Protein AF-A0A968PAV9-F1 (afdb_monomer_lite)

Foldseek 3Di:
DDDDFDADDWDWDDDPFKIKIFRWHDDPPDIDRRDIDMDTPVCVVVVVVVVVVVVVVVVVVPDDDPDPPDDDDPPPDPDDPDDDDDDDDDPDDDDDDDDDDDDDDD

Radius of gyration: 39.58 Å; chains: 1; bounding box: 102×86×39 Å

pLDDT: mean 76.08, std 20.67, range [41.75, 98.0]

Structure (mmCIF, N/CA/C/O backbone):
data_AF-A0A968PAV9-F1
#
_entry.id   AF-A0A968PAV9-F1
#
loop_
_atom_site.group_PDB
_atom_site.id
_atom_site.type_symbol
_atom_site.label_atom_id
_atom_site.label_alt_id
_atom_site.label_comp_id
_atom_site.label_asym_id
_atom_site.label_entity_id
_atom_site.label_seq_id
_atom_site.pdbx_PDB_ins_code
_atom_site.Cartn_x
_atom_site.Cartn_y
_atom_site.Cartn_z
_atom_site.occupancy
_atom_site.B_iso_or_equiv
_atom_site.auth_seq_id
_atom_site.auth_comp_id
_atom_site.auth_asym_id
_atom_site.auth_atom_id
_atom_site.pdbx_PDB_model_num
ATOM 1 N N . MET A 1 1 ? 20.438 -11.032 2.680 1.00 44.00 1 MET A N 1
ATOM 2 C CA . MET A 1 1 ? 19.817 -10.604 1.404 1.00 44.00 1 MET A CA 1
ATOM 3 C C . MET A 1 1 ? 18.553 -9.837 1.760 1.00 44.00 1 MET A C 1
ATOM 5 O O . MET A 1 1 ? 17.820 -10.332 2.607 1.00 44.00 1 MET A O 1
ATOM 9 N N . GLN A 1 2 ? 18.302 -8.654 1.194 1.00 55.56 2 GLN A N 1
ATOM 10 C CA . GLN A 1 2 ? 16.998 -7.996 1.353 1.00 55.56 2 GLN A CA 1
ATOM 11 C C . GLN A 1 2 ? 16.015 -8.638 0.371 1.00 55.56 2 GLN A C 1
ATOM 13 O O . GLN A 1 2 ? 16.180 -8.517 -0.838 1.00 55.56 2 GLN A O 1
ATOM 18 N N . SER A 1 3 ? 15.035 -9.371 0.900 1.00 75.88 3 SER A N 1
ATOM 19 C CA . SER A 1 3 ? 13.962 -9.963 0.101 1.00 75.88 3 SER A CA 1
ATOM 20 C C . SER A 1 3 ? 12.890 -8.909 -0.156 1.00 75.88 3 SER A C 1
ATOM 22 O O . SER A 1 3 ? 12.338 -8.361 0.796 1.00 75.88 3 SER A O 1
ATOM 24 N N . GLY A 1 4 ? 12.593 -8.635 -1.425 1.00 80.12 4 GLY A N 1
ATOM 25 C CA . GLY A 1 4 ? 11.537 -7.718 -1.848 1.00 80.12 4 GLY A CA 1
ATOM 26 C C . GLY A 1 4 ? 10.637 -8.374 -2.889 1.00 80.12 4 GLY A C 1
ATOM 27 O O . GLY A 1 4 ? 11.116 -9.127 -3.736 1.00 80.12 4 GLY A O 1
ATOM 28 N N . ALA A 1 5 ? 9.338 -8.093 -2.824 1.00 85.69 5 ALA A N 1
ATOM 29 C CA . ALA A 1 5 ? 8.367 -8.541 -3.815 1.00 85.69 5 ALA A CA 1
ATOM 30 C C . ALA A 1 5 ? 8.230 -7.481 -4.920 1.00 85.69 5 ALA A C 1
ATOM 32 O O . ALA A 1 5 ? 7.954 -6.316 -4.633 1.00 85.69 5 ALA A O 1
ATOM 33 N N . PHE A 1 6 ? 8.421 -7.869 -6.183 1.00 90.31 6 PHE A N 1
ATOM 34 C CA . PHE A 1 6 ? 8.130 -6.992 -7.320 1.00 90.31 6 PHE A CA 1
ATOM 35 C C . PHE A 1 6 ? 6.620 -6.928 -7.569 1.00 90.31 6 PHE A C 1
ATOM 37 O O . PHE A 1 6 ? 5.950 -7.957 -7.495 1.00 90.31 6 PHE A O 1
ATOM 44 N N . ALA A 1 7 ? 6.110 -5.747 -7.916 1.00 93.50 7 ALA A N 1
ATOM 45 C CA . ALA A 1 7 ? 4.755 -5.519 -8.409 1.00 93.50 7 ALA A CA 1
ATOM 46 C C . ALA A 1 7 ? 4.758 -4.334 -9.385 1.00 93.50 7 ALA A C 1
ATOM 48 O O . ALA A 1 7 ? 5.565 -3.415 -9.237 1.00 93.50 7 ALA A O 1
ATOM 49 N N . ASN A 1 8 ? 3.859 -4.348 -10.373 1.00 93.69 8 ASN A N 1
ATOM 50 C CA . ASN A 1 8 ? 3.700 -3.268 -11.357 1.00 93.69 8 ASN A CA 1
ATOM 51 C C . ASN A 1 8 ? 2.347 -2.540 -11.261 1.00 93.69 8 ASN A C 1
ATOM 53 O O . ASN A 1 8 ? 2.157 -1.528 -11.931 1.00 93.69 8 ASN A O 1
ATOM 57 N N . ALA A 1 9 ? 1.434 -3.014 -10.411 1.00 94.31 9 ALA A N 1
ATOM 58 C CA . ALA A 1 9 ? 0.184 -2.344 -10.079 1.00 94.31 9 ALA A CA 1
ATOM 59 C C . ALA A 1 9 ? -0.113 -2.439 -8.573 1.00 94.31 9 ALA A C 1
ATOM 61 O O . ALA A 1 9 ? 0.343 -3.355 -7.887 1.00 94.31 9 ALA A O 1
ATOM 62 N N . LEU A 1 10 ? -0.912 -1.500 -8.069 1.00 94.69 10 LEU A N 1
ATOM 63 C CA . LEU A 1 10 ? -1.466 -1.506 -6.717 1.00 94.69 10 LEU A CA 1
ATOM 64 C C . LEU A 1 10 ? -2.975 -1.280 -6.820 1.00 94.69 10 LEU A C 1
ATOM 66 O O . LEU A 1 10 ? -3.412 -0.284 -7.395 1.00 94.69 10 LEU A O 1
ATOM 70 N N . ILE A 1 11 ? -3.760 -2.192 -6.255 1.00 96.25 11 ILE A N 1
ATOM 71 C CA . ILE A 1 11 ? -5.204 -2.034 -6.074 1.00 96.25 11 ILE A CA 1
ATOM 72 C C . ILE A 1 11 ? -5.445 -1.678 -4.606 1.00 96.25 11 ILE A C 1
ATOM 74 O O . ILE A 1 11 ? -4.884 -2.306 -3.709 1.00 96.25 11 ILE A O 1
ATOM 78 N N . ILE A 1 12 ? -6.273 -0.665 -4.357 1.00 95.62 12 ILE A N 1
ATOM 79 C CA . ILE A 1 12 ? -6.656 -0.243 -3.007 1.00 95.62 12 ILE A CA 1
ATOM 80 C C . ILE A 1 12 ? -8.155 -0.474 -2.847 1.00 95.62 12 ILE A C 1
ATOM 82 O O . ILE A 1 12 ? -8.952 0.023 -3.640 1.00 95.62 12 ILE A O 1
ATOM 86 N N . 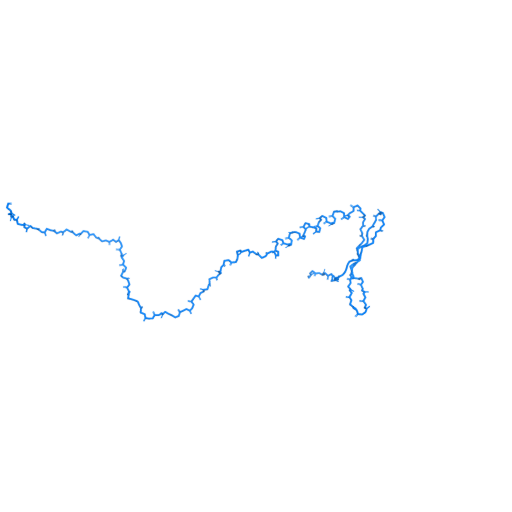SER A 1 13 ? -8.536 -1.212 -1.810 1.00 95.69 13 SER A N 1
ATOM 87 C CA . SER A 1 13 ? -9.926 -1.342 -1.361 1.00 95.69 13 SER A CA 1
ATOM 88 C C . SER A 1 13 ? -10.013 -1.011 0.127 1.00 95.69 13 SER A C 1
ATOM 90 O O . SER A 1 13 ? -9.018 -1.124 0.845 1.00 95.69 13 SER A O 1
ATOM 92 N N . HIS A 1 14 ? -11.169 -0.543 0.599 1.00 96.06 14 HIS A N 1
ATOM 93 C CA . HIS A 1 14 ? -11.318 -0.105 1.985 1.00 96.06 14 HIS A CA 1
ATOM 94 C C . HIS A 1 14 ? -12.743 -0.293 2.517 1.00 96.06 14 HIS A C 1
ATOM 96 O O . HIS A 1 14 ? -13.714 -0.339 1.762 1.00 96.06 14 HIS A O 1
ATOM 102 N N . SER A 1 15 ? -12.846 -0.379 3.839 1.00 92.94 15 SER A N 1
ATOM 103 C CA . SER A 1 15 ? -14.069 -0.224 4.626 1.00 92.94 15 SER A CA 1
ATOM 104 C C . SER A 1 15 ? -14.040 1.154 5.328 1.00 92.94 15 SER A C 1
ATOM 106 O O . SER A 1 15 ? -13.159 1.973 5.041 1.00 92.94 15 SER A O 1
ATOM 108 N N . PRO A 1 16 ? -14.971 1.466 6.248 1.00 92.50 16 PRO A N 1
ATOM 109 C CA . PRO A 1 16 ? -14.829 2.616 7.146 1.00 92.50 16 PRO A CA 1
ATOM 110 C C . PRO A 1 16 ? -13.708 2.462 8.194 1.00 92.50 16 PRO A C 1
ATOM 112 O O . PRO A 1 16 ? -13.272 3.459 8.763 1.00 92.50 16 PRO A O 1
ATOM 115 N N . SER A 1 17 ? -13.264 1.232 8.478 1.00 94.56 17 SER A N 1
ATOM 116 C CA . SER A 1 17 ? -12.331 0.892 9.565 1.00 94.56 17 SER A CA 1
ATOM 117 C C . SER A 1 17 ? -10.964 0.384 9.098 1.00 94.56 17 SER A C 1
ATOM 119 O O . SER A 1 17 ? -10.001 0.466 9.862 1.00 94.56 17 SER A O 1
ATOM 121 N N . ASP A 1 18 ? -10.856 -0.100 7.858 1.00 95.69 18 ASP A N 1
ATOM 122 C CA . ASP A 1 18 ? -9.721 -0.884 7.357 1.00 95.69 18 ASP A CA 1
ATOM 123 C C . ASP A 1 18 ? -9.420 -0.595 5.881 1.00 95.69 18 ASP A C 1
ATOM 125 O O . ASP A 1 18 ? -10.311 -0.278 5.095 1.00 95.69 18 ASP A O 1
ATOM 129 N N . PHE A 1 19 ? -8.162 -0.776 5.486 1.00 96.50 19 PHE A N 1
ATOM 130 C CA . PHE A 1 19 ? -7.667 -0.677 4.114 1.00 96.50 19 PHE A CA 1
ATOM 131 C C . PHE A 1 19 ? -6.933 -1.963 3.722 1.00 96.50 19 PHE A C 1
ATOM 133 O O . PHE A 1 19 ? -6.196 -2.538 4.525 1.00 96.50 19 PHE A O 1
ATOM 140 N N . CYS A 1 20 ? -7.099 -2.387 2.470 1.00 96.31 20 CYS A N 1
ATOM 141 C CA . CYS A 1 20 ? -6.399 -3.509 1.854 1.00 96.31 20 CYS A CA 1
ATOM 142 C C . CYS A 1 20 ? -5.614 -3.012 0.634 1.00 96.31 20 CYS A C 1
ATOM 144 O O . CYS A 1 20 ? -6.189 -2.450 -0.304 1.00 96.31 20 CYS A O 1
ATOM 146 N N . LEU A 1 21 ? -4.297 -3.207 0.678 1.00 96.12 21 LEU A N 1
ATOM 147 C CA . LEU A 1 21 ? -3.325 -2.818 -0.341 1.00 96.12 21 LEU A CA 1
ATOM 148 C C . LEU A 1 21 ? -2.853 -4.075 -1.081 1.00 96.12 21 LEU A C 1
ATOM 150 O O . LEU A 1 21 ? -2.052 -4.848 -0.550 1.00 96.12 21 LEU A O 1
ATOM 154 N N . ASP A 1 22 ? -3.354 -4.269 -2.297 1.00 96.38 22 ASP A N 1
ATOM 155 C CA . ASP A 1 22 ? -3.077 -5.426 -3.146 1.00 96.38 22 ASP A CA 1
ATOM 156 C C . ASP A 1 22 ? -2.023 -5.070 -4.196 1.00 96.38 22 ASP A C 1
ATOM 158 O O . ASP A 1 22 ? -2.316 -4.455 -5.223 1.00 96.38 22 ASP A O 1
ATOM 162 N N . PHE A 1 23 ? -0.781 -5.472 -3.945 1.00 95.69 23 PHE A N 1
ATOM 163 C CA . PHE A 1 23 ? 0.327 -5.319 -4.881 1.00 95.69 23 PHE A CA 1
ATOM 164 C C . PHE A 1 23 ? 0.246 -6.431 -5.926 1.00 95.69 23 PHE A C 1
ATOM 166 O O . PHE A 1 23 ? 0.465 -7.604 -5.617 1.00 95.69 23 PHE A O 1
ATOM 173 N N . VAL A 1 24 ? -0.087 -6.069 -7.162 1.00 95.50 24 VAL A N 1
ATOM 174 C CA . VAL A 1 24 ? -0.337 -7.000 -8.266 1.00 95.50 24 VAL A CA 1
ATOM 175 C C . VAL A 1 24 ? 0.829 -6.984 -9.250 1.00 95.50 24 VAL A C 1
ATOM 177 O O . VAL A 1 24 ? 1.321 -5.927 -9.651 1.00 95.50 24 VAL A O 1
ATOM 180 N N . THR A 1 25 ? 1.223 -8.175 -9.688 1.00 95.00 25 THR A N 1
ATOM 181 C CA . THR A 1 25 ? 2.136 -8.381 -10.810 1.00 95.00 25 THR A CA 1
ATOM 182 C C . THR A 1 25 ? 1.340 -8.919 -11.989 1.00 95.00 25 THR A C 1
ATOM 184 O O . THR A 1 25 ? 0.822 -10.035 -11.951 1.00 95.00 25 THR A O 1
ATOM 187 N N . THR A 1 26 ? 1.216 -8.099 -13.028 1.00 90.81 26 THR A N 1
ATOM 188 C CA . THR A 1 26 ? 0.477 -8.411 -14.255 1.00 90.81 26 THR A CA 1
ATOM 189 C C . THR A 1 26 ? 1.440 -8.853 -15.352 1.00 90.81 26 THR A C 1
ATOM 191 O O . THR A 1 26 ? 2.230 -8.039 -15.835 1.00 90.81 26 THR A O 1
ATOM 194 N N . PHE A 1 27 ? 1.340 -10.121 -15.762 1.00 84.75 27 PHE A N 1
ATOM 195 C CA . PHE A 1 27 ? 2.072 -10.723 -16.879 1.00 84.75 27 PHE A CA 1
ATOM 196 C C . PHE A 1 27 ? 1.080 -11.442 -17.803 1.00 84.75 27 PHE A C 1
ATOM 198 O O . PHE A 1 27 ? 0.686 -12.577 -17.538 1.00 84.75 27 PHE A O 1
ATOM 205 N N . PHE A 1 28 ? 0.651 -10.779 -18.882 1.00 78.56 28 PHE A N 1
ATOM 206 C CA . PHE A 1 28 ? -0.405 -11.288 -19.767 1.00 78.56 28 PHE A CA 1
ATOM 207 C C . PHE A 1 28 ? -0.185 -12.769 -20.166 1.00 78.56 28 PHE A C 1
ATOM 209 O O . PHE A 1 28 ? 0.905 -13.102 -20.638 1.00 78.56 28 PHE A O 1
ATOM 216 N N . PRO A 1 29 ? -1.190 -13.658 -20.014 1.00 83.19 29 PRO A N 1
ATOM 217 C CA . PRO A 1 29 ? -2.588 -13.379 -19.655 1.00 83.19 29 PRO A CA 1
ATOM 218 C C . PRO A 1 29 ? -2.904 -13.385 -18.144 1.00 83.19 29 PRO A C 1
ATOM 220 O O . PRO A 1 29 ? -4.053 -13.157 -17.781 1.00 83.19 29 PRO A O 1
ATOM 223 N N . ASN A 1 30 ? -1.935 -13.651 -17.261 1.00 86.31 30 ASN A N 1
ATOM 224 C CA . ASN A 1 30 ? -2.176 -13.891 -15.834 1.00 86.31 30 ASN A CA 1
ATOM 225 C C . ASN A 1 30 ? -1.726 -12.715 -14.944 1.00 86.31 30 ASN A C 1
ATOM 227 O O . ASN A 1 30 ? -0.595 -12.237 -15.033 1.00 86.31 30 ASN A O 1
ATOM 231 N N . SER A 1 31 ? -2.582 -12.306 -14.008 1.00 90.00 31 SER A N 1
ATOM 232 C CA . SER A 1 31 ? -2.223 -11.372 -12.932 1.00 90.00 31 SER A CA 1
ATOM 233 C C . SER A 1 31 ? -2.256 -12.085 -11.585 1.00 90.00 31 SER A C 1
ATOM 235 O O . SER A 1 31 ? -3.216 -12.791 -11.281 1.00 90.00 31 SER A O 1
ATOM 237 N N . ALA A 1 32 ? -1.222 -11.886 -10.768 1.00 92.62 32 ALA A N 1
ATOM 238 C CA . ALA A 1 32 ? -1.105 -12.478 -9.437 1.00 92.62 32 ALA A CA 1
ATOM 239 C C . ALA A 1 32 ? -0.874 -11.398 -8.372 1.00 92.62 32 ALA A C 1
ATOM 241 O O . ALA A 1 32 ? -0.162 -10.422 -8.612 1.00 92.62 32 ALA A O 1
ATOM 242 N N . VAL A 1 33 ? -1.447 -11.582 -7.179 1.00 93.69 33 VAL A N 1
ATOM 243 C CA . VAL A 1 33 ? -1.144 -10.734 -6.017 1.00 93.69 33 VAL A CA 1
ATOM 244 C C . VAL A 1 33 ? 0.220 -11.153 -5.468 1.00 93.69 33 VAL A C 1
ATOM 246 O O . VAL A 1 33 ? 0.382 -12.255 -4.953 1.00 93.69 33 VAL A O 1
ATOM 249 N N . SER A 1 34 ? 1.199 -10.265 -5.609 1.00 93.62 34 SER A N 1
ATOM 250 C CA . SER A 1 34 ? 2.588 -10.430 -5.173 1.00 93.62 34 SER A CA 1
ATOM 251 C C . SER A 1 34 ? 2.749 -10.155 -3.676 1.00 93.62 34 SER A C 1
ATOM 253 O O . SER A 1 34 ? 3.585 -10.751 -3.000 1.00 93.62 34 SER A O 1
ATOM 255 N N . SER A 1 35 ? 1.923 -9.261 -3.126 1.00 94.62 35 SER A N 1
ATOM 256 C CA . SER A 1 35 ? 1.814 -8.997 -1.689 1.00 94.62 35 SER A CA 1
ATOM 257 C C . SER A 1 35 ? 0.466 -8.354 -1.370 1.00 94.62 35 SER A C 1
ATOM 259 O O . SER A 1 35 ? -0.064 -7.587 -2.170 1.00 94.62 35 SER A O 1
ATOM 261 N N . ARG A 1 36 ? -0.079 -8.642 -0.186 1.00 95.19 36 ARG A N 1
ATOM 262 C CA . ARG A 1 36 ? -1.295 -8.013 0.341 1.00 95.19 36 ARG A CA 1
ATOM 263 C C . ARG A 1 36 ? -1.012 -7.472 1.735 1.00 95.19 36 ARG A C 1
ATOM 265 O O . ARG A 1 36 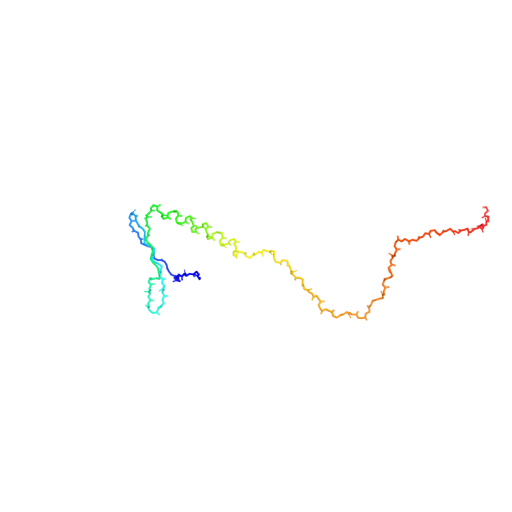? -0.491 -8.206 2.572 1.00 95.19 36 ARG A O 1
ATOM 272 N N . VAL A 1 37 ? -1.365 -6.214 1.983 1.00 94.75 37 VAL A N 1
ATOM 273 C CA . VAL A 1 37 ? -1.203 -5.568 3.293 1.00 94.75 37 VAL A CA 1
ATOM 274 C C . VAL A 1 37 ? -2.554 -5.049 3.772 1.00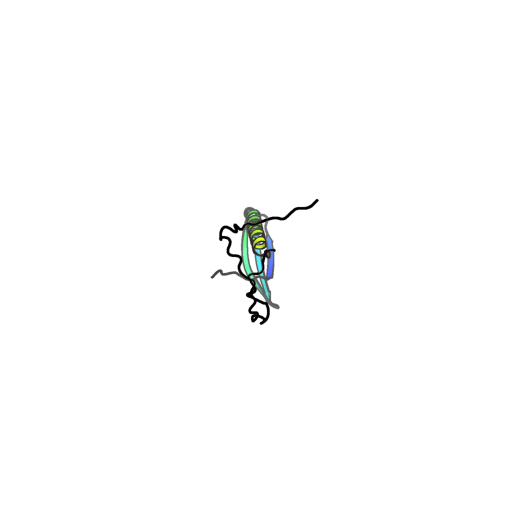 94.75 37 VAL A C 1
ATOM 276 O O . VAL A 1 37 ? -3.179 -4.232 3.100 1.00 94.75 37 VAL A O 1
ATOM 279 N N . PHE A 1 38 ? -2.989 -5.517 4.941 1.00 96.06 38 PHE A N 1
ATOM 280 C CA . PHE A 1 38 ? -4.148 -4.983 5.654 1.00 96.06 38 PHE A CA 1
ATOM 281 C C . PHE A 1 38 ? -3.685 -3.963 6.700 1.00 96.06 38 PHE A C 1
ATOM 283 O O . PHE A 1 38 ? -2.702 -4.208 7.400 1.00 96.06 38 PHE A O 1
ATOM 290 N N . LEU A 1 39 ? -4.387 -2.837 6.816 1.00 96.12 39 LEU A N 1
ATOM 291 C CA . LEU A 1 39 ? -4.102 -1.761 7.771 1.00 96.12 39 LEU A CA 1
ATOM 292 C C . LEU A 1 39 ? -5.407 -1.223 8.357 1.00 96.12 39 LEU A C 1
ATOM 294 O O . LEU A 1 39 ? -6.375 -1.054 7.620 1.00 96.12 39 LEU A O 1
ATOM 298 N N . SER A 1 40 ? -5.421 -0.853 9.638 1.00 96.88 40 SER A N 1
ATOM 299 C CA . SER A 1 40 ? -6.540 -0.067 10.168 1.00 96.88 40 SER A CA 1
ATOM 300 C C . SER A 1 40 ? -6.495 1.363 9.614 1.00 96.88 40 SER A C 1
ATOM 302 O O . SER A 1 40 ? -5.418 1.948 9.453 1.00 96.88 40 SER A O 1
ATOM 304 N N . ALA A 1 41 ? -7.660 1.966 9.373 1.00 93.94 41 ALA A N 1
ATOM 305 C CA . ALA A 1 41 ? -7.805 3.329 8.864 1.00 93.94 41 ALA A CA 1
ATOM 306 C C . ALA A 1 41 ? -7.036 4.373 9.698 1.00 93.94 41 ALA A C 1
ATOM 308 O O . ALA A 1 41 ? -6.462 5.304 9.135 1.00 93.94 41 ALA A O 1
ATOM 309 N N . GLY A 1 42 ? -6.942 4.189 11.021 1.00 95.81 42 GLY A N 1
ATOM 310 C CA . GLY A 1 42 ? -6.170 5.075 11.904 1.00 95.81 42 GLY A CA 1
ATOM 311 C C . GLY A 1 42 ? -4.646 4.996 11.722 1.00 95.81 42 GLY A C 1
ATOM 312 O O . GLY A 1 42 ? -3.937 5.922 12.106 1.00 95.81 42 GLY A O 1
ATOM 313 N N . GLN A 1 43 ? -4.126 3.918 11.125 1.00 94.88 43 GLN A N 1
ATOM 314 C CA . GLN A 1 43 ? -2.688 3.708 10.901 1.00 94.88 43 GLN A CA 1
ATOM 315 C C . GLN A 1 43 ? -2.222 4.214 9.527 1.00 94.88 43 GLN A C 1
ATOM 317 O O . GLN A 1 43 ? -1.053 4.579 9.370 1.00 94.88 43 GLN A O 1
ATOM 322 N N . LEU A 1 44 ? -3.124 4.271 8.539 1.00 93.38 44 LEU A N 1
ATOM 323 C CA . LEU A 1 44 ? -2.799 4.656 7.163 1.00 93.38 44 LEU A CA 1
ATOM 324 C C . LEU A 1 44 ? -2.108 6.035 7.042 1.00 93.38 44 LEU A C 1
ATOM 326 O O . LEU A 1 44 ? -1.112 6.109 6.320 1.00 93.38 44 LEU A O 1
ATOM 330 N N . PRO A 1 45 ? -2.524 7.111 7.750 1.00 95.19 45 PRO A N 1
ATOM 331 C CA . PRO A 1 45 ? -1.851 8.409 7.645 1.00 95.19 45 PRO A CA 1
ATOM 332 C C . PRO A 1 45 ? -0.384 8.362 8.094 1.00 95.19 45 PRO A C 1
ATOM 334 O O . PRO A 1 45 ? 0.477 8.949 7.442 1.00 95.19 45 PRO A O 1
ATOM 337 N N . GLY A 1 46 ? -0.081 7.623 9.168 1.00 96.50 46 GLY A N 1
ATOM 338 C CA . GLY A 1 46 ? 1.288 7.451 9.663 1.00 96.50 46 GLY A CA 1
ATOM 339 C C . GLY A 1 46 ? 2.171 6.671 8.686 1.00 96.50 46 GLY A C 1
ATOM 340 O O . GLY A 1 46 ? 3.318 7.052 8.449 1.00 96.50 46 GLY A O 1
ATOM 341 N N . LEU A 1 47 ? 1.616 5.632 8.054 1.00 95.19 47 LEU A N 1
ATOM 342 C CA . LEU A 1 47 ? 2.295 4.871 7.004 1.00 95.19 47 LEU A CA 1
ATOM 343 C C . LEU A 1 47 ? 2.624 5.755 5.789 1.00 95.19 47 LEU A C 1
ATOM 345 O O . LEU A 1 47 ? 3.762 5.754 5.326 1.00 95.19 47 LEU A O 1
ATOM 349 N N . VAL A 1 48 ? 1.669 6.561 5.311 1.00 95.44 48 VAL A N 1
ATOM 350 C CA . VAL A 1 48 ? 1.884 7.489 4.184 1.00 95.44 48 VAL A CA 1
ATOM 351 C C . VAL A 1 48 ? 2.953 8.538 4.513 1.00 95.44 48 VAL A C 1
ATOM 353 O O . VAL A 1 48 ? 3.834 8.783 3.688 1.00 95.44 48 VAL A O 1
ATOM 356 N N . GLN A 1 49 ? 2.941 9.116 5.719 1.00 98.00 49 GLN A N 1
ATOM 357 C CA . GLN A 1 49 ? 3.969 10.074 6.157 1.00 98.00 49 GLN A CA 1
ATOM 358 C C . GLN A 1 49 ? 5.368 9.438 6.227 1.00 98.00 49 GLN A C 1
ATOM 360 O O . GLN A 1 49 ? 6.346 10.030 5.760 1.00 98.00 49 GLN A O 1
ATOM 365 N N . SER A 1 50 ? 5.470 8.209 6.744 1.00 97.81 50 SER A N 1
ATOM 366 C CA . SER A 1 50 ? 6.731 7.460 6.790 1.00 97.81 50 SER A CA 1
ATOM 367 C C . SER A 1 50 ? 7.266 7.165 5.384 1.00 97.81 50 SER A C 1
ATOM 369 O O . SER A 1 50 ? 8.408 7.514 5.087 1.00 97.81 50 SER A O 1
ATOM 371 N N . LEU A 1 51 ? 6.427 6.621 4.494 1.00 95.44 51 LEU A N 1
ATOM 372 C CA . LEU A 1 51 ? 6.793 6.329 3.104 1.00 95.44 51 LEU A CA 1
ATOM 373 C C . LEU A 1 51 ? 7.225 7.590 2.343 1.00 95.44 51 LEU A C 1
ATOM 375 O O . LEU A 1 51 ? 8.233 7.554 1.640 1.00 95.44 51 LEU A O 1
ATOM 379 N N . THR A 1 52 ? 6.520 8.710 2.527 1.00 97.50 52 THR A N 1
ATOM 380 C CA . THR A 1 52 ? 6.875 10.007 1.920 1.00 97.50 52 THR A CA 1
ATOM 381 C C . THR A 1 52 ? 8.251 10.476 2.401 1.00 97.50 52 THR A C 1
ATOM 383 O O . THR A 1 52 ? 9.118 10.796 1.590 1.00 97.50 52 THR A O 1
ATOM 386 N N . THR A 1 53 ? 8.499 10.423 3.714 1.00 97.44 53 THR A N 1
ATOM 387 C CA . THR A 1 53 ? 9.784 10.819 4.318 1.00 97.44 53 THR A CA 1
ATOM 388 C C . THR A 1 53 ? 10.948 9.968 3.799 1.00 97.44 53 THR A C 1
ATOM 390 O O . THR A 1 53 ? 11.999 10.504 3.440 1.00 97.44 53 THR A O 1
ATOM 393 N N . THR A 1 54 ? 10.764 8.646 3.710 1.00 96.06 54 THR A N 1
ATOM 394 C CA . THR A 1 54 ? 11.761 7.724 3.146 1.00 96.06 54 THR A CA 1
ATOM 395 C C . THR A 1 54 ? 11.984 7.973 1.654 1.00 96.06 54 THR A C 1
ATOM 397 O O . THR A 1 54 ? 13.132 7.994 1.211 1.00 96.06 54 THR A O 1
ATOM 400 N N . TYR A 1 55 ? 10.923 8.219 0.882 1.00 95.69 55 TYR A N 1
ATOM 401 C CA . TYR A 1 55 ? 11.010 8.509 -0.550 1.00 95.69 55 TYR A CA 1
ATOM 402 C C . TYR A 1 55 ? 11.747 9.825 -0.832 1.00 95.69 55 TYR A C 1
ATOM 404 O O . TYR A 1 55 ? 12.640 9.853 -1.675 1.00 95.69 55 TYR A O 1
ATOM 412 N N . ASP A 1 56 ? 11.475 10.893 -0.081 1.00 96.56 56 ASP A N 1
ATOM 413 C CA . ASP A 1 56 ? 12.203 12.157 -0.221 1.00 96.56 56 ASP A CA 1
ATOM 414 C C . ASP A 1 56 ? 13.643 12.081 0.300 1.00 96.56 56 ASP A C 1
ATOM 416 O O . ASP A 1 56 ? 14.498 12.852 -0.139 1.00 96.56 56 ASP A O 1
ATOM 420 N N . HIS A 1 57 ? 13.959 11.173 1.226 1.00 94.56 57 HIS A N 1
ATOM 421 C CA . HIS A 1 57 ? 15.351 10.880 1.580 1.00 94.56 57 HIS A CA 1
ATOM 422 C C . HIS A 1 57 ? 16.069 10.146 0.436 1.00 94.56 57 HIS A C 1
ATOM 424 O O . HIS A 1 57 ? 17.127 10.597 0.003 1.00 94.56 57 HIS A O 1
ATOM 430 N N . TYR A 1 58 ? 15.452 9.099 -0.123 1.00 94.44 58 TYR A N 1
ATOM 431 C CA . TYR A 1 58 ? 15.955 8.373 -1.293 1.00 94.44 58 TYR A CA 1
ATOM 432 C C . TYR A 1 58 ? 16.185 9.304 -2.493 1.00 94.44 58 TYR A C 1
ATOM 434 O O . TYR A 1 58 ? 17.285 9.328 -3.035 1.00 94.44 58 TYR A O 1
ATOM 442 N N . ARG A 1 59 ? 15.210 10.156 -2.844 1.00 94.56 59 ARG A N 1
ATOM 443 C CA . ARG A 1 59 ? 15.320 11.137 -3.943 1.00 94.56 59 ARG A CA 1
ATOM 444 C C . ARG A 1 59 ? 16.503 12.092 -3.797 1.00 94.56 59 ARG A C 1
ATOM 446 O O . ARG A 1 59 ? 17.088 12.482 -4.802 1.00 94.56 59 ARG A O 1
ATOM 453 N N . ARG A 1 60 ? 16.843 12.486 -2.564 1.00 92.38 60 ARG A N 1
ATOM 454 C CA . ARG A 1 60 ? 18.002 13.349 -2.276 1.00 92.38 60 ARG A CA 1
ATOM 455 C C . ARG A 1 60 ? 19.332 12.603 -2.390 1.00 92.38 60 ARG A C 1
ATOM 457 O O . ARG A 1 60 ? 20.313 13.225 -2.770 1.00 92.38 60 ARG A O 1
ATOM 464 N N . GLN A 1 61 ? 19.364 11.300 -2.105 1.00 90.25 61 GLN A N 1
ATOM 465 C CA . GLN A 1 61 ? 20.541 10.451 -2.334 1.00 90.25 61 GLN A CA 1
ATOM 466 C C . GLN A 1 61 ? 20.720 10.079 -3.816 1.00 90.25 61 GLN A C 1
ATOM 468 O O . GLN A 1 61 ? 21.845 9.959 -4.285 1.00 90.25 61 GLN A O 1
ATOM 473 N N . SER A 1 62 ? 19.621 9.883 -4.553 1.00 87.44 62 SER A N 1
ATOM 474 C CA . SER A 1 62 ? 19.632 9.508 -5.973 1.00 87.44 62 SER A CA 1
ATOM 475 C C . SER A 1 62 ? 19.772 10.698 -6.928 1.00 87.44 62 SER A C 1
ATOM 477 O O . SER A 1 62 ? 19.817 10.501 -8.142 1.00 87.44 62 SER A O 1
ATOM 479 N N . ALA A 1 63 ? 19.769 11.930 -6.415 1.00 82.56 63 ALA A N 1
ATOM 480 C CA . ALA A 1 63 ? 20.052 13.113 -7.212 1.00 82.56 63 ALA A CA 1
ATOM 481 C C . ALA A 1 63 ? 21.545 13.115 -7.594 1.00 82.56 63 ALA A C 1
ATOM 483 O O . ALA A 1 63 ? 22.383 12.936 -6.708 1.00 82.56 63 ALA A O 1
ATOM 484 N N . PRO A 1 64 ? 21.909 13.315 -8.874 1.00 73.25 64 PRO A N 1
ATOM 485 C CA . PRO A 1 64 ? 23.312 13.410 -9.254 1.00 73.25 64 PRO A CA 1
ATOM 486 C C . PRO A 1 64 ? 23.940 14.640 -8.589 1.00 73.25 64 PRO A C 1
ATOM 488 O O . PRO A 1 64 ? 23.449 15.758 -8.759 1.00 73.25 64 PRO A O 1
ATOM 491 N N . SER A 1 65 ? 25.024 14.435 -7.838 1.00 71.38 65 SER A N 1
ATOM 492 C CA . SER A 1 65 ? 25.820 15.531 -7.283 1.00 71.38 65 SER A CA 1
ATOM 493 C C . SER A 1 65 ? 26.296 16.444 -8.421 1.00 71.38 65 SER A C 1
ATOM 495 O O . SER A 1 65 ? 26.901 15.929 -9.364 1.00 71.38 65 SER A O 1
ATOM 497 N N . PRO A 1 66 ? 26.067 17.772 -8.358 1.00 67.94 66 PRO A N 1
ATOM 498 C CA . PRO A 1 66 ? 26.527 18.687 -9.406 1.00 67.94 66 PRO A CA 1
ATOM 499 C C . PRO A 1 66 ? 28.059 18.705 -9.504 1.00 67.94 66 PRO A C 1
ATOM 501 O O . PRO A 1 66 ? 28.612 18.843 -10.592 1.00 67.94 66 PRO A O 1
ATOM 504 N N . ASP A 1 67 ? 28.736 18.482 -8.378 1.00 64.00 67 ASP A N 1
ATOM 505 C CA . ASP A 1 67 ? 30.185 18.394 -8.280 1.00 64.00 67 ASP A CA 1
ATOM 506 C C . ASP A 1 67 ? 30.664 16.940 -8.392 1.00 64.00 67 ASP A C 1
ATOM 508 O O . ASP A 1 67 ? 30.888 16.243 -7.401 1.00 64.00 67 ASP A O 1
ATOM 512 N N . SER A 1 68 ? 30.887 16.502 -9.631 1.00 58.50 68 SER A N 1
ATOM 513 C CA . SER A 1 68 ? 31.992 15.585 -9.935 1.00 58.50 68 SER A CA 1
ATOM 514 C C . SER A 1 68 ? 33.166 16.416 -10.463 1.00 58.50 68 SER A C 1
ATOM 516 O O . SER A 1 68 ? 33.317 16.532 -11.682 1.00 58.50 68 SER A O 1
ATOM 518 N N . PRO A 1 69 ? 33.988 17.038 -9.591 1.00 58.44 69 PRO A N 1
ATOM 519 C CA . PRO A 1 69 ? 35.215 17.679 -10.042 1.00 58.44 69 PRO A CA 1
ATOM 520 C C . PRO A 1 69 ? 36.099 16.601 -10.673 1.00 58.44 69 PRO A C 1
ATOM 522 O O . PRO A 1 69 ? 36.258 15.514 -10.110 1.00 58.44 69 PRO A O 1
ATOM 525 N N . GLY A 1 70 ? 36.641 16.880 -11.859 1.00 58.53 70 GLY A N 1
ATOM 526 C CA . GLY A 1 70 ? 37.410 15.898 -12.620 1.00 58.53 70 GLY A CA 1
ATOM 527 C C . GLY A 1 70 ? 38.591 15.364 -11.812 1.00 58.53 70 GLY A C 1
ATOM 528 O O . GLY A 1 70 ? 39.578 16.072 -11.622 1.00 58.53 70 GLY A O 1
ATOM 529 N N . SER A 1 71 ? 38.501 14.112 -11.351 1.00 52.41 71 SER A N 1
ATOM 530 C CA . SER A 1 71 ? 39.665 13.410 -10.804 1.00 52.41 71 SER A CA 1
ATOM 531 C C . SER A 1 71 ? 40.728 13.279 -11.894 1.00 52.41 71 SER A C 1
ATOM 533 O O . SER A 1 71 ? 40.381 13.153 -13.072 1.00 52.41 71 SER A O 1
ATOM 535 N N . PRO A 1 72 ? 42.015 13.406 -11.535 1.00 52.66 72 PRO A N 1
ATOM 536 C CA . PRO A 1 72 ? 42.998 13.951 -12.452 1.00 52.66 72 PRO A CA 1
ATOM 537 C C . PRO A 1 72 ? 43.233 13.033 -13.645 1.00 52.66 72 PRO A C 1
ATOM 539 O O . PRO A 1 72 ? 43.643 11.882 -13.492 1.00 52.66 72 PRO A O 1
ATOM 542 N N . GLY A 1 73 ? 43.057 13.590 -14.842 1.00 46.44 73 GLY A N 1
ATOM 543 C CA . GLY A 1 73 ? 43.678 13.041 -16.034 1.00 46.44 73 GLY A CA 1
ATOM 544 C C . GLY A 1 73 ? 45.189 13.157 -15.879 1.00 46.44 73 GLY A C 1
ATOM 545 O O . GLY A 1 73 ? 45.754 14.219 -16.130 1.00 46.44 73 GLY A O 1
ATOM 546 N N . SER A 1 74 ? 45.836 12.073 -15.450 1.00 56.81 74 SER A N 1
ATOM 547 C CA . SER A 1 74 ? 47.279 11.906 -15.573 1.00 56.81 74 SER A CA 1
ATOM 548 C C . SER A 1 74 ? 47.617 11.974 -17.058 1.00 56.81 74 SER A C 1
ATOM 550 O O . SER A 1 74 ? 47.394 11.013 -17.795 1.00 56.81 74 SER A O 1
ATOM 552 N N . SER A 1 75 ? 48.075 13.141 -17.506 1.00 52.78 75 SER A N 1
ATOM 553 C CA . SER A 1 75 ? 48.454 13.383 -18.890 1.00 52.78 75 SER A CA 1
ATOM 554 C C . SER A 1 75 ? 49.734 12.612 -19.192 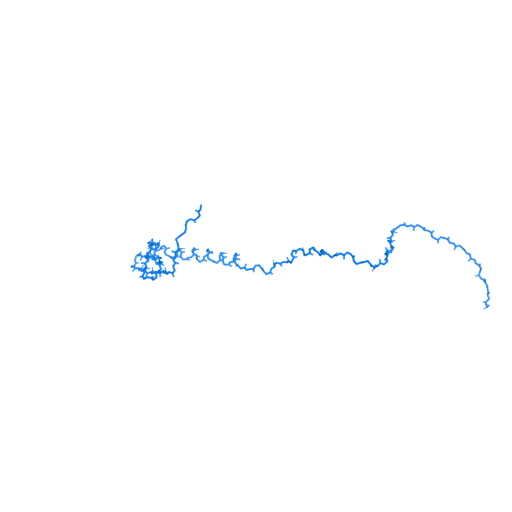1.00 52.78 75 SER A C 1
ATOM 556 O O . SER A 1 75 ? 50.834 13.147 -19.056 1.00 52.78 75 SER A O 1
ATOM 558 N N . ASP A 1 76 ? 49.564 11.348 -19.576 1.00 59.81 76 ASP A N 1
ATOM 559 C CA . ASP A 1 76 ? 50.600 10.470 -20.118 1.00 59.81 76 ASP A CA 1
ATOM 560 C C . ASP A 1 76 ? 50.969 10.967 -21.527 1.00 59.81 76 ASP A C 1
ATOM 562 O O . ASP A 1 76 ? 50.571 10.440 -22.566 1.00 59.81 76 ASP A O 1
ATOM 566 N N . MET A 1 77 ? 51.620 12.129 -21.529 1.00 52.25 77 MET A N 1
ATOM 567 C CA . MET A 1 77 ? 52.106 12.848 -22.689 1.00 52.25 77 MET A CA 1
ATOM 568 C C . MET A 1 77 ? 53.627 12.671 -22.698 1.00 52.25 77 MET A C 1
ATOM 570 O O . MET A 1 77 ? 54.276 13.067 -21.724 1.00 52.25 77 MET A O 1
ATOM 574 N N . PRO A 1 78 ? 54.227 12.103 -23.758 1.00 56.47 78 PRO A N 1
ATOM 575 C CA . PRO A 1 78 ? 55.677 12.014 -23.839 1.00 56.47 78 PRO A CA 1
ATOM 576 C C . PRO A 1 78 ? 56.281 13.432 -23.829 1.00 56.47 78 PRO A C 1
ATOM 578 O O . PRO A 1 78 ? 55.733 14.331 -24.478 1.00 56.47 78 PRO A O 1
ATOM 581 N N . PRO A 1 79 ? 57.396 13.666 -23.112 1.00 56.00 79 PRO A N 1
ATOM 582 C CA . PRO A 1 79 ? 58.011 14.985 -23.048 1.00 56.00 79 PRO A CA 1
ATOM 583 C C . PRO A 1 79 ? 58.488 15.409 -24.441 1.00 56.00 79 PRO A C 1
ATOM 585 O O . PRO A 1 79 ? 59.282 14.714 -25.075 1.00 56.00 79 PRO A O 1
ATOM 588 N N . SER A 1 80 ? 57.997 16.556 -24.914 1.00 57.53 80 SER A N 1
ATOM 589 C CA . SER A 1 80 ? 58.439 17.147 -26.181 1.00 57.53 80 SER A CA 1
ATOM 590 C C . SER A 1 80 ? 59.892 17.623 -26.054 1.00 57.53 80 SER A C 1
ATOM 592 O O . SER A 1 80 ? 60.180 18.405 -25.146 1.00 57.53 80 SER A O 1
ATOM 594 N N . PRO A 1 81 ? 60.815 17.183 -26.926 1.00 63.06 81 PRO A N 1
ATOM 595 C CA . PRO A 1 81 ? 62.214 17.574 -26.842 1.00 63.06 81 PRO A CA 1
ATOM 596 C C . PRO A 1 81 ? 62.469 18.893 -27.589 1.00 63.06 81 PRO A C 1
ATOM 598 O O . PRO A 1 81 ? 62.936 18.849 -28.719 1.00 63.06 81 PRO A O 1
ATOM 601 N N . ASP A 1 82 ? 62.140 20.032 -26.966 1.00 60.12 82 ASP A N 1
ATOM 602 C CA . ASP A 1 82 ? 62.914 21.293 -27.038 1.00 60.12 82 ASP A CA 1
ATOM 603 C C . ASP A 1 82 ? 62.279 22.390 -26.152 1.00 60.12 82 ASP A C 1
ATOM 605 O O . ASP A 1 82 ? 61.225 22.929 -26.482 1.00 60.12 82 ASP A O 1
ATOM 609 N N . ASP A 1 83 ? 62.929 22.729 -25.032 1.00 53.31 83 ASP A N 1
ATOM 610 C CA . ASP A 1 83 ? 62.892 24.064 -24.405 1.00 53.31 83 ASP A CA 1
ATOM 611 C C . ASP A 1 83 ? 64.176 24.217 -23.549 1.00 53.31 83 ASP A C 1
ATOM 613 O O . ASP A 1 83 ? 64.535 23.281 -22.820 1.00 53.31 83 ASP A O 1
ATOM 617 N N . PRO A 1 84 ? 64.945 25.316 -23.669 1.00 47.00 84 PRO A N 1
ATOM 618 C CA . PRO A 1 84 ? 66.251 25.438 -23.021 1.00 47.00 84 PRO A CA 1
ATOM 619 C C . PRO A 1 84 ? 66.146 25.610 -21.491 1.00 47.00 84 PRO A C 1
ATOM 621 O O . PRO A 1 84 ? 65.249 26.286 -20.989 1.00 47.00 84 PRO A O 1
ATOM 624 N N . PRO A 1 85 ? 67.094 25.056 -20.707 1.00 53.00 85 PRO A N 1
ATOM 625 C CA . PRO A 1 85 ? 66.982 25.007 -19.251 1.00 53.00 85 PRO A CA 1
ATOM 626 C C . PRO A 1 85 ? 67.002 26.405 -18.617 1.00 53.00 85 PRO A C 1
ATOM 628 O O . PRO A 1 85 ? 68.038 27.073 -18.576 1.00 53.00 85 PRO A O 1
ATOM 631 N N . GLN A 1 86 ? 65.865 26.822 -18.055 1.00 55.28 86 GLN A N 1
ATOM 632 C CA . GLN A 1 86 ? 65.772 28.066 -17.292 1.00 55.28 86 GLN A CA 1
ATOM 633 C C . GLN A 1 86 ? 66.655 27.990 -16.037 1.00 55.28 86 GLN A C 1
ATOM 635 O O . GLN A 1 86 ? 66.470 27.144 -15.159 1.00 55.28 86 GLN A O 1
ATOM 640 N N . HIS A 1 87 ? 67.642 28.884 -15.972 1.00 51.06 87 HIS A N 1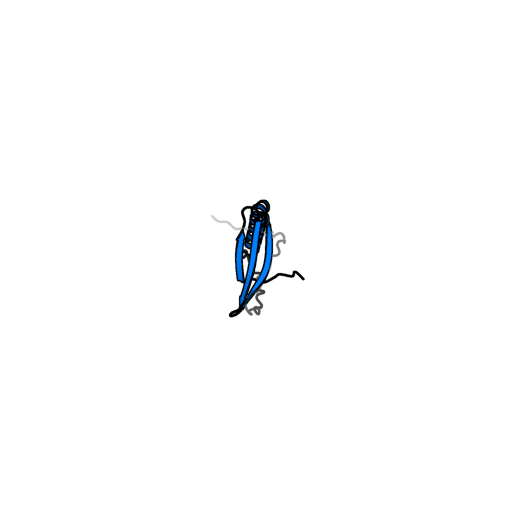
ATOM 641 C CA . HIS A 1 87 ? 68.629 28.946 -14.899 1.00 51.06 87 HIS A CA 1
ATOM 642 C C . HIS A 1 87 ? 67.941 29.239 -13.557 1.00 51.06 87 HIS A C 1
ATOM 644 O O . HIS A 1 87 ? 67.286 30.274 -13.405 1.00 51.06 87 HIS A O 1
ATOM 650 N N . ARG A 1 88 ? 68.119 28.357 -12.563 1.00 46.16 88 ARG A N 1
ATOM 651 C CA . ARG A 1 88 ? 67.639 28.603 -11.192 1.00 46.16 88 ARG A CA 1
ATOM 652 C C . ARG A 1 88 ? 68.188 29.934 -10.678 1.00 46.16 88 ARG A C 1
ATOM 654 O O . ARG A 1 88 ? 69.362 30.232 -10.883 1.00 46.16 88 ARG A O 1
ATOM 661 N N . HIS A 1 89 ? 67.350 30.711 -10.002 1.00 47.41 89 HIS A N 1
ATOM 662 C CA . HIS A 1 89 ? 67.805 31.803 -9.148 1.00 47.41 89 HIS A CA 1
ATOM 663 C C . HIS A 1 89 ? 67.872 31.288 -7.711 1.00 47.41 89 HIS A C 1
ATOM 665 O O . HIS A 1 89 ? 66.843 31.160 -7.049 1.00 47.41 89 HIS A O 1
ATOM 671 N N . ASP A 1 90 ? 69.080 30.973 -7.251 1.00 46.22 90 ASP A N 1
ATOM 672 C CA . ASP A 1 90 ? 69.358 30.669 -5.849 1.00 46.22 90 ASP A CA 1
ATOM 673 C C . ASP A 1 90 ? 69.454 31.995 -5.058 1.00 46.22 90 ASP A C 1
ATOM 675 O O . ASP A 1 90 ? 70.278 32.846 -5.401 1.00 46.22 90 ASP A O 1
ATOM 679 N N . PRO A 1 91 ? 68.603 32.231 -4.040 1.00 53.59 91 PRO A N 1
ATOM 680 C CA . PRO A 1 91 ? 68.416 33.561 -3.459 1.00 53.59 91 PRO A CA 1
ATOM 681 C C . PRO A 1 91 ? 69.335 33.855 -2.257 1.00 53.59 91 PRO A C 1
ATOM 683 O O . PRO A 1 91 ? 68.851 34.348 -1.242 1.00 53.59 91 PRO A O 1
ATOM 686 N N . ASP A 1 92 ? 70.643 33.583 -2.354 1.00 47.88 92 ASP A N 1
ATOM 687 C CA . ASP A 1 92 ? 71.627 34.137 -1.404 1.00 47.88 92 ASP A CA 1
ATOM 688 C C . ASP A 1 92 ? 73.064 34.174 -1.970 1.00 47.88 92 ASP A C 1
ATOM 690 O O . ASP A 1 92 ? 73.663 33.134 -2.254 1.00 47.88 92 ASP A O 1
ATOM 694 N N . SER A 1 93 ? 73.627 35.377 -2.145 1.00 45.12 93 SER A N 1
ATOM 695 C CA . SER A 1 93 ? 75.074 35.634 -2.258 1.00 45.12 93 SER A CA 1
ATOM 696 C C . SER A 1 93 ? 75.388 37.131 -2.152 1.00 45.12 93 SER A C 1
ATOM 698 O O . SER A 1 93 ? 74.628 37.986 -2.607 1.00 45.12 93 SER A O 1
ATOM 700 N N . LEU A 1 94 ? 76.522 37.443 -1.523 1.00 46.53 94 LEU A N 1
ATOM 701 C CA . LEU A 1 94 ? 76.844 38.766 -0.982 1.00 46.53 94 LEU A CA 1
ATOM 702 C C . LEU A 1 94 ? 77.645 39.682 -1.932 1.00 46.53 94 LEU A C 1
ATOM 704 O O . LEU A 1 94 ? 78.424 39.223 -2.759 1.00 46.53 94 LEU A O 1
ATOM 708 N N . SER A 1 95 ? 77.549 40.988 -1.661 1.00 46.19 95 SER A N 1
ATOM 709 C CA . SER A 1 95 ? 78.622 41.994 -1.800 1.00 46.19 95 SER A CA 1
ATOM 710 C C . SER A 1 95 ? 79.341 42.161 -3.150 1.00 46.19 95 SER A C 1
ATOM 712 O O . SER A 1 95 ? 80.412 41.602 -3.379 1.00 46.19 95 SER A O 1
ATOM 714 N N . GLY A 1 96 ? 78.855 43.102 -3.968 1.00 43.59 96 GLY A N 1
ATOM 715 C CA . GLY A 1 96 ? 79.625 43.719 -5.056 1.00 43.59 96 GLY A CA 1
ATOM 716 C C . GLY A 1 96 ? 80.162 45.109 -4.687 1.00 43.59 96 GLY A C 1
ATOM 717 O O . GLY A 1 96 ? 79.549 46.110 -5.050 1.00 43.59 96 GLY A O 1
ATOM 718 N N . GLU A 1 97 ? 81.299 45.194 -3.987 1.00 49.22 97 GLU A N 1
ATOM 719 C CA . GLU A 1 97 ? 82.045 46.458 -3.836 1.00 49.22 97 GLU A CA 1
ATOM 720 C C . GLU A 1 97 ? 83.040 46.620 -4.995 1.00 49.22 97 GLU A C 1
ATOM 722 O O . GLU A 1 97 ? 83.865 45.738 -5.222 1.00 49.22 97 GLU A O 1
ATOM 727 N N . SER A 1 98 ? 83.023 47.764 -5.693 1.00 51.97 98 SER A N 1
ATOM 728 C CA . SER A 1 98 ? 84.169 48.189 -6.507 1.00 51.97 98 SER A CA 1
ATOM 729 C C . SER A 1 98 ? 84.216 49.708 -6.715 1.00 51.97 98 SER A C 1
ATOM 731 O O . SER A 1 98 ? 83.241 50.333 -7.128 1.00 51.97 98 SER A O 1
ATOM 733 N N . ARG A 1 99 ? 85.392 50.293 -6.468 1.00 46.16 99 ARG A N 1
ATOM 734 C CA . ARG A 1 99 ? 85.811 51.649 -6.894 1.00 46.16 99 ARG A CA 1
ATOM 735 C C . ARG A 1 99 ? 86.294 51.577 -8.369 1.00 46.16 99 ARG A C 1
ATOM 737 O O . ARG A 1 99 ? 86.469 50.473 -8.873 1.00 46.16 99 ARG A O 1
ATOM 744 N N . GLU A 1 100 ? 86.504 52.648 -9.149 1.00 41.75 100 GLU A N 1
ATOM 745 C CA . GLU A 1 100 ? 87.096 53.958 -8.810 1.00 41.75 100 GLU A CA 1
ATOM 746 C C . GLU A 1 100 ? 86.679 55.133 -9.765 1.00 41.75 100 GLU A C 1
ATOM 748 O O . GLU A 1 100 ? 85.537 55.187 -10.206 1.00 41.75 100 GLU A O 1
ATOM 753 N N . LYS A 1 101 ? 87.556 56.130 -9.996 1.00 44.56 101 LYS A N 1
ATOM 754 C CA . LYS A 1 101 ? 87.330 57.545 -10.431 1.00 44.56 101 LYS A CA 1
ATOM 755 C C . LYS A 1 101 ? 88.093 57.908 -11.743 1.00 44.56 101 LYS A C 1
ATOM 757 O O . LYS A 1 101 ? 88.841 57.051 -12.205 1.00 44.56 101 LYS A O 1
ATOM 762 N N . PRO A 1 102 ? 88.085 59.170 -12.277 1.00 58.56 102 PRO A N 1
ATOM 763 C CA . PRO A 1 102 ? 87.269 60.365 -11.984 1.00 58.56 102 PRO A CA 1
ATOM 764 C C . PRO A 1 102 ? 86.342 60.741 -13.186 1.00 58.56 102 PRO A C 1
ATOM 766 O O . PRO A 1 102 ? 85.337 60.038 -13.257 1.00 58.56 102 PRO A O 1
ATOM 769 N N . PRO A 1 103 ? 86.554 61.701 -14.146 1.00 53.84 103 PRO A N 1
ATOM 770 C CA . PRO A 1 103 ? 87.516 62.814 -14.335 1.00 53.84 103 PRO A CA 1
ATOM 771 C C . PRO A 1 103 ? 86.929 64.213 -13.950 1.00 53.84 103 PRO A C 1
ATOM 773 O O . PRO A 1 103 ? 86.463 64.362 -12.822 1.00 53.84 103 PRO A O 1
ATOM 776 N N . GLN A 1 104 ? 87.010 65.248 -14.816 1.00 46.09 104 GLN A N 1
ATOM 777 C CA . GLN A 1 104 ? 86.570 66.653 -14.611 1.00 46.09 104 GLN A CA 1
ATOM 778 C C . GLN A 1 104 ? 86.197 67.364 -15.940 1.00 46.09 104 GLN A C 1
ATOM 780 O O . GLN A 1 104 ? 86.638 66.920 -16.999 1.00 46.09 104 GLN A O 1
ATOM 785 N N . GLY A 1 105 ? 85.504 68.515 -15.858 1.00 45.78 105 GLY A N 1
ATOM 786 C CA . GLY A 1 105 ? 85.328 69.514 -16.939 1.00 45.78 105 GLY A CA 1
ATOM 787 C C . GLY A 1 105 ? 83.860 69.741 -17.345 1.00 45.78 105 GLY A C 1
ATOM 788 O O . GLY A 1 105 ? 83.162 68.765 -17.601 1.00 45.78 105 GLY A O 1
ATOM 789 N N . SER A 1 106 ? 83.326 70.969 -17.409 1.00 49.19 106 SER A N 1
ATOM 790 C CA . SER A 1 106 ? 83.894 72.308 -17.126 1.00 49.19 106 SER A CA 1
ATOM 791 C C . SER A 1 106 ? 82.836 73.241 -16.533 1.00 49.19 106 SER A C 1
ATOM 793 O O . SER A 1 106 ? 81.642 73.014 -16.822 1.00 49.19 106 SER A O 1
#

Sequence (106 aa):
MQSGAFANALIISHSPSDFCLDFVTTFFPNSAVSSRVFLSAGQLPGLVQSLTTTYDHYRRQSAPSPDSPGSPGSSDMPPSPDDPPQHRHDPDSLSGES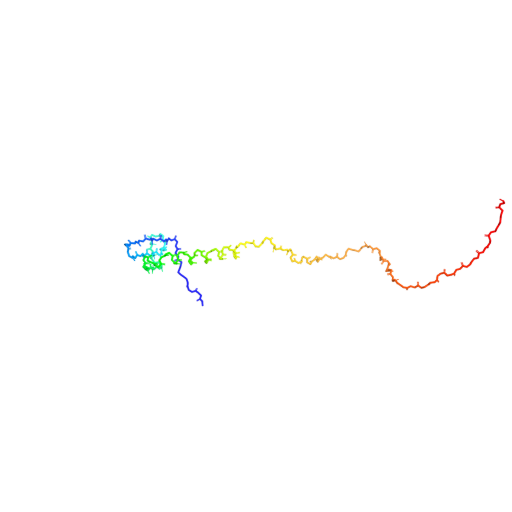REKPPQGS

Secondary structure (DSSP, 8-state):
-------SEEEEEE-SSEEEEEEEEEETTEEEEEEEEEEETTTHHHHHHHHHHHHHHHHHHSSPPS-----------PPPS----PPP------------------